Protein AF-A0A956TH35-F1 (afdb_monomer_lite)

Secondary structure (DSSP, 8-state):
-----------------PPPTTEEEEEE-EESS--EEEEEPTT-TT-EEEEETTSEEEEEGGGGTT-S-EEEEEE-TTB--EEEEE-HHHHHH-SEESSSS-EEPPBSSPPSHHHHHHHHHHHHHHHHHTTSSS--TTTT-EETTEEEEEEEEEETTEEEEEEEETTEEEEEEE----

pLDDT: mean 73.94, std 19.71, range [32.5, 95.31]

Foldseek 3Di:
DDDPPPPPPPPPPCPDDDPDPQFDWAAAFEVVWFWWKFWDDPPDPPGHTQGTHPDTTTDRLVVQVVPQWTWIWTGDPQFDIDIDIDGSVVCVVHRYPPPDDHHYTHGPDDPCVVVVVVVVCVVVVVVCVVPPFPPPPQQQPDDDQWGFHGWPAADPFATWTWTAHPVGIDIDGDGDDD

Sequence (178 aa):
MAGDVLRLLALLLVVGLRGPVWARPVTFHTQPEGAGVYLENSGQSGGDYLGRSGQPLELDLQRFEGQTSFDVRFEADGLRPMVVTLRPEYFRQHDRYPERGAVVLADSHPPLLPLALLTAMALVGWQLRGRKLATDPLIGAQLGPYRLKARLGSGGGGSVYRADGPQGPVAVKVVVAD

Radius of gyration: 34.69 Å; chains: 1; bounding box: 52×34×127 Å

Structure (mmCIF, N/CA/C/O backbone):
data_AF-A0A956TH35-F1
#
_entry.id   AF-A0A956TH35-F1
#
loop_
_atom_site.group_PDB
_atom_site.id
_atom_site.type_symbol
_atom_site.label_atom_id
_atom_site.label_alt_id
_atom_site.label_comp_id
_atom_site.label_asym_id
_atom_site.label_entity_id
_atom_site.label_seq_id
_atom_site.pdbx_PDB_ins_code
_atom_site.Cartn_x
_atom_site.Cartn_y
_atom_site.Cartn_z
_atom_site.occupancy
_atom_site.B_iso_or_equiv
_atom_site.auth_seq_id
_atom_site.auth_comp_id
_atom_site.auth_asym_id
_atom_site.auth_atom_id
_atom_site.pdbx_PDB_model_num
ATOM 1 N N . MET A 1 1 ? 27.602 15.108 -66.324 1.00 39.56 1 MET A N 1
ATOM 2 C CA . MET A 1 1 ? 27.747 16.168 -65.305 1.00 39.56 1 MET A CA 1
ATOM 3 C C . MET A 1 1 ? 26.360 16.487 -64.778 1.00 39.56 1 MET A C 1
ATOM 5 O O . MET A 1 1 ? 25.505 16.679 -65.623 1.00 39.56 1 MET A O 1
ATOM 9 N N . ALA A 1 2 ? 26.193 16.454 -63.447 1.00 41.06 2 ALA A N 1
ATOM 10 C CA . ALA A 1 2 ? 25.127 17.040 -62.611 1.00 41.06 2 ALA A CA 1
ATOM 11 C C . ALA A 1 2 ? 23.683 17.034 -63.168 1.00 41.06 2 ALA A C 1
ATOM 13 O O . ALA A 1 2 ? 23.400 17.626 -64.194 1.00 41.06 2 ALA A O 1
ATOM 14 N N . GLY A 1 3 ? 22.677 16.469 -62.519 1.00 34.84 3 GLY A N 1
ATOM 15 C CA . GLY A 1 3 ? 22.515 16.132 -61.115 1.00 34.84 3 GLY A CA 1
ATOM 16 C C . GLY A 1 3 ? 21.008 16.072 -60.898 1.00 34.84 3 GLY A C 1
ATOM 17 O O . GLY A 1 3 ? 20.341 17.102 -60.911 1.00 34.84 3 GLY A O 1
ATOM 18 N N . ASP A 1 4 ? 20.486 14.856 -60.791 1.00 42.56 4 ASP A N 1
ATOM 19 C CA . ASP A 1 4 ? 19.082 14.585 -60.509 1.00 42.56 4 ASP A CA 1
ATOM 20 C C . ASP A 1 4 ? 18.826 14.945 -59.040 1.00 42.56 4 ASP A C 1
ATOM 22 O O . ASP A 1 4 ? 19.211 14.222 -58.117 1.00 42.56 4 ASP A O 1
ATOM 26 N N . VAL A 1 5 ? 18.256 16.127 -58.806 1.00 41.69 5 VAL A N 1
ATOM 27 C CA . VAL A 1 5 ? 17.881 16.595 -57.467 1.00 41.69 5 VAL A CA 1
ATOM 28 C C . VAL A 1 5 ? 16.569 15.912 -57.095 1.00 41.69 5 VAL A C 1
ATOM 30 O O . VAL A 1 5 ? 15.478 16.472 -57.221 1.00 41.69 5 VAL A O 1
ATOM 33 N N . LEU A 1 6 ? 16.684 14.658 -56.657 1.00 41.25 6 LEU A N 1
ATOM 34 C CA . LEU A 1 6 ? 15.584 13.896 -56.089 1.00 41.25 6 LEU A CA 1
ATOM 35 C C . LEU A 1 6 ? 15.129 14.590 -54.797 1.00 41.25 6 LEU A C 1
ATOM 37 O O . LEU A 1 6 ? 15.794 14.547 -53.760 1.00 41.25 6 LEU A O 1
ATOM 41 N N . ARG A 1 7 ? 13.968 15.242 -54.868 1.00 44.16 7 ARG A N 1
ATOM 42 C CA . ARG A 1 7 ? 13.190 15.692 -53.712 1.00 44.16 7 ARG A CA 1
ATOM 43 C C . ARG A 1 7 ? 12.709 14.472 -52.923 1.00 44.16 7 ARG A C 1
ATOM 45 O O . ARG A 1 7 ? 11.587 14.012 -53.105 1.00 44.16 7 ARG A O 1
ATOM 52 N N . LEU A 1 8 ? 13.546 13.961 -52.029 1.00 37.34 8 LEU A N 1
ATOM 53 C CA . LEU A 1 8 ? 13.117 13.072 -50.955 1.00 37.34 8 LEU A CA 1
ATOM 54 C C . LEU A 1 8 ? 12.682 13.939 -49.771 1.00 37.34 8 LEU A C 1
ATOM 56 O O . LEU A 1 8 ? 13.473 14.329 -48.917 1.00 37.34 8 LEU A O 1
ATOM 60 N N . LEU A 1 9 ? 11.389 14.264 -49.763 1.00 37.97 9 LEU A N 1
ATOM 61 C CA . LEU A 1 9 ? 10.649 14.675 -48.574 1.00 37.97 9 LEU A CA 1
ATOM 62 C C . LEU A 1 9 ? 10.693 13.507 -47.578 1.00 37.97 9 LEU A C 1
ATOM 64 O O . LEU A 1 9 ? 9.821 12.641 -47.566 1.00 37.97 9 LEU A O 1
ATOM 68 N N . ALA A 1 10 ? 11.746 13.456 -46.764 1.00 38.09 10 ALA A N 1
ATOM 69 C CA . ALA A 1 10 ? 11.765 12.635 -45.569 1.00 38.09 10 ALA A CA 1
ATOM 70 C C . ALA A 1 10 ? 10.815 13.289 -44.561 1.00 38.09 10 ALA A C 1
ATOM 72 O O . ALA A 1 10 ? 11.174 14.228 -43.851 1.00 38.09 10 ALA A O 1
ATOM 73 N N . LEU A 1 11 ? 9.570 12.815 -44.552 1.00 36.09 11 LEU A N 1
ATOM 74 C CA . LEU A 1 11 ? 8.612 13.060 -43.485 1.00 36.09 11 LEU A CA 1
ATOM 75 C C . LEU A 1 11 ? 9.166 12.384 -42.222 1.00 36.09 11 LEU A C 1
ATOM 77 O O . LEU A 1 11 ? 8.876 11.224 -41.935 1.00 36.09 11 LEU A O 1
ATOM 81 N N . LEU A 1 12 ? 10.056 13.080 -41.517 1.00 35.00 12 LEU A N 1
ATOM 82 C CA . LEU A 1 12 ? 10.608 12.623 -40.253 1.00 35.00 12 LEU A CA 1
ATOM 83 C C . LEU A 1 12 ? 9.504 12.777 -39.203 1.00 35.00 12 LEU A C 1
ATOM 85 O O . LEU A 1 12 ? 9.347 13.827 -38.581 1.00 35.00 12 LEU A O 1
ATOM 89 N N . LEU A 1 13 ? 8.684 11.736 -39.055 1.00 32.50 13 LEU A N 1
ATOM 90 C CA . LEU A 1 13 ? 7.812 11.594 -37.901 1.00 32.50 13 LEU A CA 1
ATOM 91 C C . LEU A 1 13 ? 8.744 11.477 -36.690 1.00 32.50 13 LEU A C 1
ATOM 93 O O . LEU A 1 13 ? 9.364 10.436 -36.472 1.00 32.50 13 LEU A O 1
ATOM 97 N N . VAL A 1 14 ? 8.896 12.563 -35.935 1.00 36.88 14 VAL A N 1
ATOM 98 C CA . VAL A 1 14 ? 9.555 12.546 -34.627 1.00 36.88 14 VAL A CA 1
ATOM 99 C C . VAL A 1 14 ? 8.622 11.788 -33.681 1.00 36.88 14 VAL A C 1
ATOM 101 O O . VAL A 1 14 ? 7.868 12.374 -32.910 1.00 36.88 14 VAL A O 1
ATOM 104 N N . VAL A 1 15 ? 8.616 10.457 -33.784 1.00 38.72 15 VAL A N 1
ATOM 105 C CA . VAL A 1 15 ? 8.174 9.597 -32.688 1.00 38.72 15 VAL A CA 1
ATOM 106 C C . VAL A 1 15 ? 9.223 9.786 -31.609 1.00 38.72 15 VAL A C 1
ATOM 108 O O . VAL A 1 15 ? 10.396 9.482 -31.830 1.00 38.72 15 VAL A O 1
ATOM 111 N N . GLY A 1 16 ? 8.795 10.377 -30.495 1.00 37.06 16 GLY A N 1
ATOM 112 C CA . GLY A 1 16 ? 9.634 10.738 -29.363 1.00 37.06 16 GLY A CA 1
ATOM 113 C C . GLY A 1 16 ? 10.683 9.675 -29.066 1.00 37.06 16 GLY A C 1
ATOM 114 O O . GLY A 1 16 ? 10.374 8.490 -28.933 1.00 37.06 16 GLY A O 1
ATOM 115 N N . LEU A 1 17 ? 11.928 10.139 -29.008 1.00 39.00 17 LEU A N 1
ATOM 116 C CA . LEU A 1 17 ? 13.095 9.398 -28.562 1.00 39.00 17 LEU A CA 1
ATOM 117 C C . LEU A 1 17 ? 12.721 8.599 -27.309 1.00 39.00 17 LEU A C 1
ATOM 119 O O . LEU A 1 17 ? 12.480 9.171 -26.245 1.00 39.00 17 LEU A O 1
ATOM 123 N N . ARG A 1 18 ? 12.625 7.274 -27.464 1.00 43.03 18 ARG A N 1
ATOM 124 C CA . ARG A 1 18 ? 12.526 6.342 -26.342 1.00 43.03 18 ARG A CA 1
ATOM 125 C C . ARG A 1 18 ? 13.725 6.607 -25.438 1.00 43.03 18 ARG A C 1
ATOM 127 O O . ARG A 1 18 ? 14.855 6.675 -25.923 1.00 43.03 18 ARG A O 1
ATOM 134 N N . GLY A 1 19 ? 13.443 6.814 -24.154 1.00 42.84 19 GLY A N 1
ATOM 135 C CA . GLY A 1 19 ? 14.451 6.995 -23.118 1.00 42.84 19 GLY A CA 1
ATOM 136 C C . GLY A 1 19 ? 15.452 5.832 -23.067 1.00 42.84 19 GLY A C 1
ATOM 137 O O . GLY A 1 19 ? 15.296 4.834 -23.775 1.00 42.84 19 GLY A O 1
ATOM 138 N N . PRO A 1 20 ? 16.513 5.970 -22.259 1.00 45.56 20 PRO A N 1
ATOM 139 C CA . PRO A 1 20 ? 17.632 5.037 -22.244 1.00 45.56 20 PRO A CA 1
ATOM 140 C C . PRO A 1 20 ? 17.173 3.593 -21.965 1.00 45.56 20 PRO A C 1
ATOM 142 O O . PRO A 1 20 ? 16.169 3.356 -21.300 1.00 45.56 20 PRO A O 1
ATOM 145 N N . VAL A 1 21 ? 17.942 2.642 -22.503 1.00 50.69 21 VAL A N 1
ATOM 146 C CA . VAL A 1 21 ? 17.702 1.194 -22.731 1.00 50.69 21 VAL A CA 1
ATOM 147 C C . VAL A 1 21 ? 17.455 0.346 -21.452 1.00 50.69 21 VAL A C 1
ATOM 149 O O . VAL A 1 21 ? 17.612 -0.869 -21.463 1.00 50.69 21 VAL A O 1
ATOM 152 N N . TRP A 1 22 ? 17.048 0.956 -20.338 1.00 59.53 22 TRP A N 1
ATOM 153 C CA . TRP A 1 22 ? 16.968 0.327 -19.010 1.00 59.53 22 TRP A CA 1
ATOM 154 C C . TRP A 1 22 ? 15.578 0.408 -18.364 1.00 59.53 22 TRP A C 1
ATOM 156 O O . TRP A 1 22 ? 15.366 -0.191 -17.309 1.00 59.53 22 TRP A O 1
ATOM 166 N N . ALA A 1 23 ? 14.626 1.101 -19.001 1.00 70.88 23 ALA A N 1
ATOM 167 C CA . ALA A 1 23 ? 13.210 0.944 -18.693 1.00 70.88 23 ALA A CA 1
ATOM 168 C C . ALA A 1 23 ? 12.765 -0.448 -19.152 1.00 70.88 23 ALA A C 1
ATOM 170 O O . ALA A 1 23 ? 13.063 -0.869 -20.276 1.00 70.88 23 ALA A O 1
ATOM 171 N N . ARG A 1 24 ? 12.141 -1.196 -18.244 1.00 82.56 24 ARG A N 1
ATOM 172 C CA . ARG A 1 24 ? 11.705 -2.556 -18.530 1.00 82.56 24 ARG A CA 1
ATOM 173 C C . ARG A 1 24 ? 10.219 -2.704 -18.229 1.00 82.56 24 ARG A C 1
ATOM 175 O O . ARG A 1 24 ? 9.784 -2.252 -17.165 1.00 82.56 24 ARG A O 1
ATOM 182 N N . PRO A 1 25 ? 9.464 -3.407 -19.089 1.00 89.69 25 PRO A N 1
ATOM 183 C CA . PRO A 1 25 ? 8.070 -3.699 -18.817 1.00 89.69 25 PRO A CA 1
ATOM 184 C C . PRO A 1 25 ? 7.945 -4.588 -17.577 1.00 89.69 25 PRO A C 1
ATOM 186 O O . PRO A 1 25 ? 8.583 -5.638 -17.469 1.00 89.69 25 PRO A O 1
ATOM 189 N N . VAL A 1 26 ? 7.112 -4.152 -16.640 1.00 92.50 26 VAL A N 1
ATOM 190 C CA . VAL A 1 26 ? 6.724 -4.878 -15.433 1.00 92.50 26 VAL A CA 1
ATOM 191 C C . VAL A 1 26 ? 5.206 -4.832 -15.312 1.00 92.50 26 VAL A C 1
ATOM 193 O O . VAL A 1 26 ? 4.596 -3.775 -15.444 1.00 92.50 26 VAL A O 1
ATOM 196 N N . THR A 1 27 ? 4.582 -5.971 -15.034 1.00 95.06 27 THR A N 1
ATOM 197 C CA . THR A 1 27 ? 3.134 -6.063 -14.834 1.00 95.06 27 THR A CA 1
ATOM 198 C C . THR A 1 27 ? 2.817 -6.193 -13.352 1.00 95.06 27 THR A C 1
ATOM 200 O O . THR A 1 27 ? 3.217 -7.158 -12.695 1.00 95.06 27 THR A O 1
ATOM 203 N N . PHE A 1 28 ? 2.064 -5.229 -12.827 1.00 93.38 28 PHE A N 1
ATOM 204 C CA . PHE A 1 28 ? 1.525 -5.286 -11.472 1.00 93.38 28 PHE A CA 1
ATOM 205 C C . PHE A 1 28 ? 0.104 -5.841 -11.504 1.00 93.38 28 PHE A C 1
ATOM 207 O O . PHE A 1 28 ? -0.732 -5.313 -12.232 1.00 93.38 28 PHE A O 1
ATOM 214 N N . HIS A 1 29 ? -0.197 -6.862 -10.707 1.00 93.62 29 HIS A N 1
ATOM 215 C CA . HIS A 1 29 ? -1.542 -7.422 -10.582 1.00 93.62 29 HIS A CA 1
ATOM 216 C C . HIS A 1 29 ? -2.168 -7.030 -9.248 1.00 93.62 29 HIS A C 1
ATOM 218 O O . HIS A 1 29 ? -1.589 -7.247 -8.181 1.00 93.62 29 HIS A O 1
ATOM 224 N N . THR A 1 30 ? -3.384 -6.495 -9.314 1.00 90.88 30 THR A N 1
ATOM 225 C CA . THR A 1 30 ? -4.198 -6.128 -8.151 1.00 90.88 30 THR A CA 1
ATOM 226 C C . THR A 1 30 ? -5.555 -6.819 -8.221 1.00 90.88 30 THR A C 1
ATOM 228 O O . THR A 1 30 ? -5.977 -7.271 -9.282 1.00 90.88 30 THR A O 1
ATOM 231 N N . GLN A 1 31 ? -6.242 -6.910 -7.088 1.00 90.38 31 GLN A N 1
ATOM 232 C CA . GLN A 1 31 ? -7.628 -7.347 -7.011 1.00 90.38 31 GLN A CA 1
ATOM 233 C C . GLN A 1 31 ? -8.449 -6.253 -6.313 1.00 90.38 31 GLN A C 1
ATOM 235 O O . GLN A 1 31 ? -8.212 -6.008 -5.128 1.00 90.38 31 GLN A O 1
ATOM 240 N N . PRO A 1 32 ? -9.399 -5.606 -7.014 1.00 90.50 32 PRO A N 1
ATOM 241 C CA . PRO A 1 32 ? -9.696 -5.749 -8.449 1.00 90.50 32 PRO A CA 1
ATOM 242 C C . PRO A 1 32 ? -8.539 -5.277 -9.356 1.00 90.50 32 PRO A C 1
ATOM 244 O O . PRO A 1 32 ? -7.684 -4.503 -8.921 1.00 90.50 32 PRO A O 1
ATOM 247 N N . GLU A 1 33 ? -8.497 -5.756 -10.606 1.00 91.44 33 GLU A N 1
ATOM 248 C CA . GLU A 1 33 ? -7.557 -5.252 -11.626 1.00 91.44 33 GLU A CA 1
ATOM 249 C C . GLU A 1 33 ? -7.952 -3.848 -12.118 1.00 91.44 33 GLU A C 1
ATOM 251 O O . GLU A 1 33 ? -9.080 -3.395 -11.923 1.00 91.44 33 GLU A O 1
ATOM 256 N N . GLY A 1 34 ? -7.015 -3.153 -12.771 1.00 91.25 34 GLY A N 1
ATOM 257 C CA . GLY A 1 34 ? -7.221 -1.813 -13.325 1.00 91.25 34 GLY A CA 1
ATOM 258 C C . GLY A 1 34 ? -6.957 -0.664 -12.347 1.00 91.25 34 GLY A C 1
ATOM 259 O O . GLY A 1 34 ? -7.233 0.491 -12.687 1.00 91.25 34 GLY A O 1
ATOM 260 N N . ALA A 1 35 ? -6.407 -0.961 -11.167 1.00 93.56 35 ALA A N 1
ATOM 261 C CA . ALA A 1 35 ? -5.963 0.024 -10.188 1.00 93.56 35 ALA A CA 1
ATOM 262 C C . ALA A 1 35 ? -4.832 0.895 -10.755 1.00 93.56 35 ALA A C 1
ATOM 264 O O . ALA A 1 35 ? -3.959 0.405 -11.470 1.00 93.56 35 ALA A O 1
ATOM 265 N N . GLY A 1 36 ? -4.825 2.185 -10.434 1.00 93.94 36 GLY A N 1
ATOM 266 C CA . GLY A 1 36 ? -3.705 3.073 -10.713 1.00 93.94 36 GLY A CA 1
ATOM 267 C C . GLY A 1 36 ? -2.467 2.666 -9.916 1.00 93.94 36 GLY A C 1
ATOM 268 O O . GLY A 1 36 ? -2.562 2.366 -8.727 1.00 93.94 36 GLY A O 1
ATOM 269 N N . VAL A 1 37 ? -1.315 2.649 -10.582 1.00 93.31 37 VAL A N 1
ATOM 270 C CA . VAL A 1 37 ? -0.013 2.312 -10.002 1.00 93.31 37 VAL A CA 1
ATOM 271 C C . VAL A 1 37 ? 0.839 3.575 -9.963 1.00 93.31 37 VAL A C 1
ATOM 273 O O . VAL A 1 37 ? 1.076 4.197 -11.000 1.00 93.31 37 VAL A O 1
ATOM 276 N N . TYR A 1 38 ? 1.300 3.942 -8.773 1.00 92.12 38 TYR A N 1
ATOM 277 C CA . TYR A 1 38 ? 2.101 5.133 -8.516 1.00 92.12 38 TYR A CA 1
ATOM 278 C C . TYR A 1 38 ? 3.407 4.732 -7.847 1.00 92.12 38 TYR A C 1
ATOM 280 O O . TYR A 1 38 ? 3.411 3.935 -6.910 1.00 92.12 38 TYR A O 1
ATOM 288 N N . LEU A 1 39 ? 4.512 5.304 -8.300 1.00 89.00 39 LEU A N 1
ATOM 289 C CA . LEU A 1 39 ? 5.793 5.203 -7.627 1.00 89.00 39 LEU A CA 1
ATOM 290 C C . LEU A 1 39 ? 5.909 6.333 -6.605 1.00 89.00 39 LEU A C 1
ATOM 292 O O . LEU A 1 39 ? 5.896 7.507 -6.976 1.00 89.00 39 LEU A O 1
ATOM 296 N N . GLU A 1 40 ? 6.031 6.005 -5.325 1.00 83.62 40 GLU A N 1
ATOM 297 C CA . GLU A 1 40 ? 6.252 7.018 -4.300 1.00 83.62 40 GLU A CA 1
ATOM 298 C C . GLU A 1 40 ? 7.743 7.321 -4.167 1.00 83.62 40 GLU A C 1
ATOM 300 O O . GLU A 1 40 ? 8.553 6.468 -3.807 1.00 83.62 40 GLU A O 1
ATOM 305 N N . ASN A 1 41 ? 8.101 8.574 -4.437 1.00 69.69 41 ASN A N 1
ATOM 306 C CA . ASN A 1 41 ? 9.417 9.101 -4.116 1.00 69.69 41 ASN A CA 1
ATOM 307 C C . ASN A 1 41 ? 9.347 9.720 -2.718 1.00 69.69 41 ASN A C 1
ATOM 309 O O . ASN A 1 41 ? 8.523 10.606 -2.473 1.00 69.69 41 ASN A O 1
ATOM 313 N N . SER A 1 42 ? 10.209 9.254 -1.808 1.00 51.91 42 SER A N 1
ATOM 314 C CA . SER A 1 42 ? 10.316 9.768 -0.435 1.00 51.91 42 SER A CA 1
ATOM 315 C C . SER A 1 42 ? 10.300 11.302 -0.415 1.00 51.91 42 SER A C 1
ATOM 317 O O . SER A 1 42 ? 11.264 11.947 -0.820 1.00 51.91 42 SER A O 1
ATOM 319 N N . GLY A 1 43 ? 9.196 11.883 0.062 1.00 48.09 43 GLY A N 1
ATOM 320 C CA . GLY A 1 43 ? 9.047 13.325 0.277 1.00 48.09 43 GLY A CA 1
ATOM 321 C C . GLY A 1 43 ? 8.183 14.093 -0.731 1.00 48.09 43 GLY A C 1
ATOM 322 O O . GLY A 1 43 ? 7.906 15.264 -0.476 1.00 48.09 43 GLY A O 1
ATOM 323 N N . GLN A 1 44 ? 7.706 13.485 -1.823 1.00 52.19 44 GLN A N 1
ATOM 324 C CA . GLN A 1 44 ? 6.847 14.170 -2.798 1.00 52.19 44 GLN A CA 1
ATOM 325 C C . GLN A 1 44 ? 5.406 13.649 -2.723 1.00 52.19 44 GLN A C 1
ATOM 327 O O . GLN A 1 44 ? 5.127 12.487 -3.005 1.00 52.19 44 GLN A O 1
ATOM 332 N N . SER A 1 45 ? 4.468 14.516 -2.327 1.00 52.62 45 SER A N 1
ATOM 333 C CA . SER A 1 45 ? 3.043 14.163 -2.302 1.00 52.62 45 SER A CA 1
ATOM 334 C C . SER A 1 45 ? 2.535 13.910 -3.723 1.00 52.62 45 SER A C 1
ATOM 336 O O . SER A 1 45 ? 2.625 14.795 -4.571 1.00 52.62 45 SER A O 1
ATOM 338 N N . GLY A 1 46 ? 1.995 12.715 -3.969 1.00 64.69 46 GLY A N 1
ATOM 339 C CA . GLY A 1 46 ? 1.342 12.336 -5.228 1.00 64.69 46 GLY A CA 1
ATOM 340 C C . GLY A 1 46 ? 1.971 11.129 -5.929 1.00 64.69 46 GLY A C 1
ATOM 341 O O . GLY A 1 46 ? 1.228 10.289 -6.434 1.00 64.69 46 GLY A O 1
ATOM 342 N N . GLY A 1 47 ? 3.299 10.984 -5.878 1.00 79.50 47 GLY A N 1
ATOM 343 C CA . GLY A 1 47 ? 4.036 9.933 -6.596 1.00 79.50 47 GLY A CA 1
ATOM 344 C C . GLY A 1 47 ? 3.978 10.054 -8.131 1.00 79.50 47 GLY A C 1
ATOM 345 O O . GLY A 1 47 ? 3.139 10.763 -8.687 1.00 79.50 47 GLY A O 1
ATOM 346 N N . ASP A 1 48 ? 4.870 9.348 -8.828 1.00 86.69 48 ASP A N 1
ATOM 347 C CA . ASP A 1 48 ? 4.894 9.281 -10.294 1.00 86.69 48 ASP A CA 1
ATOM 348 C C . ASP A 1 48 ? 3.895 8.226 -10.782 1.00 86.69 48 ASP A C 1
ATOM 350 O O . ASP A 1 48 ? 4.012 7.045 -10.454 1.00 86.69 48 ASP A O 1
ATOM 354 N N . TYR A 1 49 ? 2.908 8.626 -11.585 1.00 89.38 49 TYR A N 1
ATOM 355 C CA . TYR A 1 49 ? 1.941 7.685 -12.150 1.00 89.38 49 TYR A CA 1
ATOM 356 C C . TYR A 1 49 ? 2.578 6.822 -13.247 1.00 89.38 49 TYR A C 1
ATOM 358 O O . TYR A 1 49 ? 3.056 7.344 -14.254 1.00 89.38 49 TYR A O 1
ATOM 366 N N . LEU A 1 50 ? 2.544 5.499 -13.068 1.00 90.44 50 LEU A N 1
ATOM 367 C CA . LEU A 1 50 ? 3.115 4.528 -14.006 1.00 90.44 50 LEU A CA 1
ATOM 368 C C . LEU A 1 50 ? 2.076 3.959 -14.983 1.00 90.44 50 LEU A C 1
ATOM 370 O O . LEU A 1 50 ? 2.437 3.550 -16.083 1.00 90.44 50 LEU A O 1
ATOM 374 N N . GLY A 1 51 ? 0.797 3.918 -14.596 1.00 93.00 51 GLY A N 1
ATOM 375 C CA . GLY A 1 51 ? -0.283 3.358 -15.414 1.00 93.00 51 GLY A CA 1
ATOM 376 C C . GLY A 1 51 ? -1.283 2.533 -14.607 1.00 93.00 51 GLY A C 1
ATOM 377 O O . GLY A 1 51 ? -1.515 2.800 -13.426 1.00 93.00 51 GLY A O 1
ATOM 378 N N . ARG A 1 52 ? -1.917 1.543 -15.247 1.00 95.31 52 ARG A N 1
ATOM 379 C CA . ARG A 1 52 ? -2.918 0.668 -14.614 1.00 95.31 52 ARG A CA 1
ATOM 380 C C . ARG A 1 52 ? -2.391 -0.748 -14.391 1.00 95.31 52 ARG A C 1
ATOM 382 O O . ARG A 1 52 ? -1.684 -1.296 -15.231 1.00 95.31 52 ARG A O 1
ATOM 389 N N . SER A 1 53 ? -2.779 -1.356 -13.275 1.00 92.94 53 SER A N 1
ATOM 390 C CA . SER A 1 53 ? -2.517 -2.764 -12.990 1.00 92.94 53 SER A CA 1
ATOM 391 C C . SER A 1 53 ? -3.185 -3.675 -14.029 1.00 92.94 53 SER A C 1
ATOM 393 O O . SER A 1 53 ? -4.194 -3.314 -14.638 1.00 92.94 53 SER A O 1
ATOM 395 N N . GLY A 1 54 ? -2.591 -4.845 -14.257 1.00 91.38 54 GLY A N 1
ATOM 396 C CA . GLY A 1 54 ? -2.949 -5.772 -15.335 1.00 91.38 54 GLY A CA 1
ATOM 397 C C . GLY A 1 54 ? -2.331 -5.418 -16.695 1.00 91.38 54 GLY A C 1
ATOM 398 O O . GLY A 1 54 ? -2.434 -6.206 -17.632 1.00 91.38 54 GLY A O 1
ATOM 399 N N . GLN A 1 55 ? -1.659 -4.266 -16.817 1.00 94.31 55 GLN A N 1
ATOM 400 C CA . GLN A 1 55 ? -0.971 -3.834 -18.037 1.00 94.31 55 GLN A CA 1
ATOM 401 C C . GLN A 1 55 ? 0.556 -3.819 -17.838 1.00 94.31 55 GLN A C 1
ATOM 403 O O . GLN A 1 55 ? 1.015 -3.589 -16.715 1.00 94.31 55 GLN A O 1
ATOM 408 N N . PRO A 1 56 ? 1.358 -4.036 -18.898 1.00 93.12 56 PRO A N 1
ATOM 409 C CA . PRO A 1 56 ? 2.802 -3.824 -18.841 1.00 93.12 56 PRO A CA 1
ATOM 410 C C . PRO A 1 56 ? 3.117 -2.341 -18.613 1.00 93.12 56 PRO A C 1
ATOM 412 O O . PRO A 1 56 ? 2.730 -1.497 -19.421 1.00 93.12 56 PRO A O 1
ATOM 415 N N . LEU A 1 57 ? 3.816 -2.030 -17.521 1.00 91.25 57 LEU A N 1
ATOM 416 C CA . LEU A 1 57 ? 4.225 -0.678 -17.140 1.00 91.25 57 LEU A CA 1
ATOM 417 C C . LEU A 1 57 ? 5.744 -0.543 -17.227 1.00 91.25 57 LEU A C 1
ATOM 419 O O . LEU A 1 57 ? 6.475 -1.433 -16.798 1.00 91.25 57 LEU A O 1
ATOM 423 N N . GLU A 1 58 ? 6.227 0.577 -17.756 1.00 90.25 58 GLU A N 1
ATOM 424 C CA . GLU A 1 58 ? 7.663 0.841 -1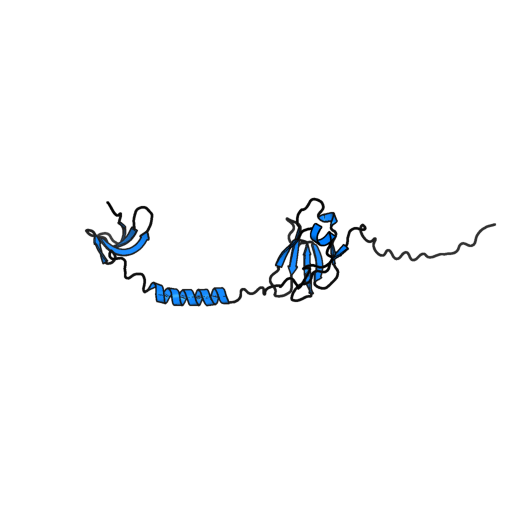7.851 1.00 90.25 58 GLU A CA 1
ATOM 425 C C . GLU A 1 58 ? 8.224 1.236 -16.483 1.00 90.25 58 GLU A C 1
ATOM 427 O O . GLU A 1 58 ? 7.894 2.294 -15.943 1.00 90.25 58 GLU A O 1
ATOM 432 N N . LEU A 1 59 ? 9.088 0.385 -15.927 1.00 87.06 59 LEU A N 1
ATOM 433 C CA . LEU A 1 59 ? 9.797 0.655 -14.683 1.00 87.06 59 LEU A CA 1
ATOM 434 C C . LEU A 1 59 ? 11.274 0.917 -14.981 1.00 87.06 59 LEU A C 1
ATOM 436 O O . LEU A 1 59 ? 12.006 0.032 -15.427 1.00 87.06 59 LEU A O 1
ATOM 440 N N . ASP A 1 60 ? 11.709 2.143 -14.714 1.00 86.94 60 ASP A N 1
ATOM 441 C CA . ASP A 1 60 ? 13.099 2.568 -14.854 1.00 86.94 60 ASP A CA 1
ATOM 442 C C . ASP A 1 60 ? 13.879 2.229 -13.578 1.00 86.94 60 ASP A C 1
ATOM 444 O O . ASP A 1 60 ? 13.871 2.975 -12.596 1.00 86.94 60 ASP A O 1
ATOM 448 N N . LEU A 1 61 ? 14.531 1.063 -13.585 1.00 83.12 61 LEU A N 1
ATOM 449 C CA . LEU A 1 61 ? 15.263 0.555 -12.422 1.00 83.12 61 LEU A CA 1
ATOM 450 C C . LEU A 1 61 ? 16.492 1.403 -12.071 1.00 83.12 61 LEU A C 1
ATOM 452 O O . LEU A 1 61 ? 16.951 1.347 -10.930 1.00 83.12 61 LEU A O 1
ATOM 456 N N . GLN A 1 62 ? 17.009 2.197 -13.016 1.00 82.50 62 GLN A N 1
ATOM 457 C CA . GLN A 1 62 ? 18.180 3.041 -12.789 1.00 82.50 62 GLN A CA 1
ATOM 458 C C . GLN A 1 62 ? 17.889 4.144 -11.762 1.00 82.50 62 GLN A C 1
ATOM 460 O O . GLN A 1 62 ? 18.767 4.532 -10.993 1.00 82.50 62 GLN A O 1
ATOM 465 N N . ARG A 1 63 ? 16.630 4.595 -11.674 1.00 80.44 63 ARG A N 1
ATOM 466 C CA . ARG A 1 63 ? 16.183 5.594 -10.684 1.00 80.44 63 ARG A CA 1
ATOM 467 C C . ARG A 1 63 ? 16.377 5.142 -9.239 1.00 80.44 63 ARG A C 1
ATOM 469 O O . ARG A 1 63 ? 16.429 5.980 -8.342 1.00 80.44 63 ARG A O 1
ATOM 476 N N . PHE A 1 64 ? 16.497 3.835 -9.022 1.00 81.69 64 PHE A N 1
ATOM 477 C CA . PHE A 1 64 ? 16.699 3.235 -7.709 1.00 81.69 64 PHE A CA 1
ATOM 478 C C . PHE A 1 64 ? 18.134 2.745 -7.494 1.00 81.69 64 PHE A C 1
ATOM 480 O O . PHE A 1 64 ? 18.386 2.015 -6.537 1.00 81.69 64 PHE A O 1
ATOM 487 N N . GLU A 1 65 ? 19.093 3.115 -8.350 1.00 79.50 65 GLU A N 1
ATOM 488 C CA . GLU A 1 65 ? 20.500 2.793 -8.106 1.00 79.50 65 GLU A CA 1
ATOM 489 C C . GLU A 1 65 ? 20.959 3.356 -6.753 1.00 79.50 65 GLU A C 1
ATOM 491 O O . GLU A 1 65 ? 20.777 4.530 -6.440 1.00 79.50 65 GLU A O 1
ATOM 496 N N . GLY A 1 66 ? 21.531 2.483 -5.919 1.00 77.75 66 GLY A N 1
ATOM 497 C CA . GLY A 1 66 ? 21.931 2.815 -4.550 1.00 77.75 66 GLY A CA 1
ATOM 498 C C . GLY A 1 66 ? 20.802 2.761 -3.513 1.00 77.75 66 GLY A C 1
ATOM 499 O O . GLY A 1 66 ? 21.087 2.872 -2.322 1.00 77.75 66 GLY A O 1
ATOM 500 N N . GLN A 1 67 ? 19.549 2.542 -3.923 1.00 80.00 67 GLN A N 1
ATOM 501 C CA . GLN A 1 67 ? 18.420 2.334 -3.016 1.00 80.00 67 GLN A CA 1
ATOM 502 C C . GLN A 1 67 ? 18.201 0.839 -2.764 1.00 80.00 67 GLN A C 1
ATOM 504 O O . GLN A 1 67 ? 18.303 0.015 -3.668 1.00 80.00 67 GLN A O 1
ATOM 509 N N . THR A 1 68 ? 17.867 0.481 -1.526 1.00 80.25 68 THR A N 1
ATOM 510 C CA . THR A 1 68 ? 17.551 -0.907 -1.146 1.00 80.25 68 THR A CA 1
ATOM 511 C C . THR A 1 68 ? 16.076 -1.251 -1.339 1.00 80.25 68 THR A C 1
ATOM 513 O O . THR A 1 68 ? 15.711 -2.429 -1.381 1.00 80.25 68 THR A O 1
ATOM 516 N N . SER A 1 69 ? 15.220 -0.233 -1.439 1.00 85.00 69 SER A N 1
ATOM 517 C CA . SER A 1 69 ? 13.789 -0.379 -1.654 1.00 85.00 69 SER A CA 1
ATOM 518 C C . SER A 1 69 ? 13.150 0.901 -2.181 1.00 85.00 69 SER A C 1
ATOM 520 O O . SER A 1 69 ? 13.688 1.985 -1.985 1.00 85.00 69 SER A O 1
ATOM 522 N N . PHE A 1 70 ? 11.971 0.762 -2.777 1.00 83.38 70 PHE A N 1
ATOM 523 C CA . PHE A 1 70 ? 11.094 1.855 -3.187 1.00 83.38 70 PHE A CA 1
ATOM 524 C C . PHE A 1 70 ? 9.636 1.498 -2.898 1.00 83.38 70 PHE A C 1
ATOM 526 O O . PHE A 1 70 ? 9.291 0.318 -2.807 1.00 83.38 70 PHE A O 1
ATOM 533 N N . ASP A 1 71 ? 8.782 2.507 -2.785 1.00 88.50 71 ASP A N 1
ATOM 534 C CA . ASP A 1 71 ? 7.376 2.319 -2.450 1.00 88.50 71 ASP A CA 1
ATOM 535 C C . ASP A 1 71 ? 6.498 2.426 -3.699 1.00 88.50 71 ASP A C 1
ATOM 537 O O . ASP A 1 71 ? 6.640 3.335 -4.519 1.00 88.50 71 ASP A O 1
ATOM 541 N N . VAL A 1 72 ? 5.576 1.477 -3.852 1.00 89.25 72 VAL A N 1
ATOM 542 C CA . VAL A 1 72 ? 4.561 1.481 -4.909 1.00 89.25 72 VAL A CA 1
ATOM 543 C C . VAL A 1 72 ? 3.193 1.585 -4.269 1.00 89.25 72 VAL A C 1
ATOM 545 O O . VAL A 1 72 ? 2.796 0.721 -3.486 1.00 89.25 72 VAL A O 1
ATOM 548 N N . ARG A 1 73 ? 2.456 2.633 -4.625 1.00 92.06 73 ARG A N 1
ATOM 549 C CA . ARG A 1 73 ? 1.082 2.853 -4.195 1.00 92.06 73 ARG A CA 1
ATOM 550 C C . ARG A 1 73 ? 0.108 2.397 -5.275 1.00 92.06 73 ARG A C 1
ATOM 552 O O . ARG A 1 73 ? 0.208 2.791 -6.433 1.00 92.06 73 ARG A O 1
ATOM 559 N N . PHE A 1 74 ? -0.862 1.593 -4.869 1.00 91.75 74 PHE A N 1
ATOM 560 C CA . PHE A 1 74 ? -1.978 1.136 -5.683 1.00 91.75 74 PHE A CA 1
ATOM 561 C C . PHE A 1 74 ? -3.249 1.849 -5.242 1.00 91.75 74 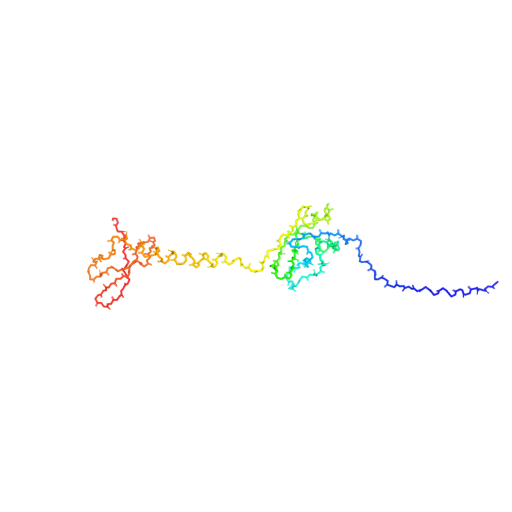PHE A C 1
ATOM 563 O O . PHE A 1 74 ? -3.557 1.880 -4.049 1.00 91.75 74 PHE A O 1
ATOM 570 N N . GLU A 1 75 ? -3.998 2.397 -6.190 1.00 91.06 75 GLU A N 1
ATOM 571 C CA . GLU A 1 75 ? -5.220 3.154 -5.923 1.00 91.06 75 GLU A CA 1
ATOM 572 C C . GLU A 1 75 ? -6.331 2.751 -6.892 1.00 91.06 75 GLU A C 1
ATOM 574 O O . GLU A 1 75 ? -6.108 2.608 -8.091 1.00 91.06 75 GLU A O 1
ATOM 579 N N . ALA A 1 76 ? -7.541 2.562 -6.381 1.00 88.69 76 ALA A N 1
ATOM 580 C CA . ALA A 1 76 ? -8.722 2.286 -7.186 1.00 88.69 76 ALA A CA 1
ATOM 581 C C . ALA A 1 76 ? -9.931 2.982 -6.562 1.00 88.69 76 ALA A C 1
ATOM 583 O O . ALA A 1 76 ? -10.010 3.111 -5.338 1.00 88.69 76 ALA A O 1
ATOM 584 N N . ASP A 1 77 ? -10.869 3.413 -7.403 1.00 85.44 77 ASP A N 1
ATOM 585 C CA . ASP A 1 77 ? -12.040 4.170 -6.966 1.00 85.44 77 ASP A CA 1
ATOM 586 C C . ASP A 1 77 ? -12.834 3.404 -5.899 1.00 85.44 77 ASP A C 1
ATOM 588 O O . ASP A 1 77 ? -13.189 2.238 -6.070 1.00 85.44 77 ASP A O 1
ATOM 592 N N . GLY A 1 78 ? -13.104 4.067 -4.773 1.00 80.62 78 GLY A N 1
ATOM 593 C CA . GLY A 1 78 ? -13.836 3.482 -3.646 1.00 80.62 78 GLY A CA 1
ATOM 594 C C . GLY A 1 78 ? -13.019 2.538 -2.752 1.00 80.62 78 GLY A C 1
ATOM 595 O O . GLY A 1 78 ? -13.516 2.134 -1.696 1.00 80.62 78 GLY A O 1
ATOM 596 N N . LEU A 1 79 ? -11.764 2.235 -3.090 1.00 86.50 79 LEU A N 1
ATOM 597 C CA . LEU A 1 79 ? -10.885 1.362 -2.304 1.00 86.50 79 LEU A CA 1
ATOM 598 C C . LEU A 1 79 ? -9.822 2.160 -1.545 1.00 86.50 79 LEU A C 1
ATOM 600 O O . LEU A 1 79 ? -9.488 3.294 -1.883 1.00 86.50 79 LEU A O 1
ATOM 604 N N . ARG A 1 80 ? -9.296 1.575 -0.468 1.00 83.38 80 ARG A N 1
ATOM 605 C CA . ARG A 1 80 ? -8.197 2.170 0.293 1.00 83.38 80 ARG A CA 1
ATOM 606 C C . ARG A 1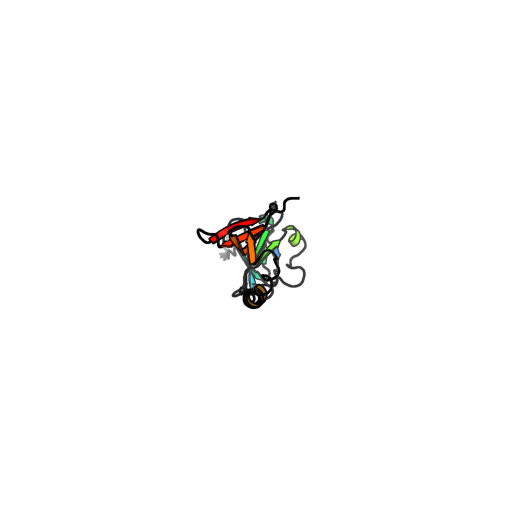 80 ? -6.901 2.061 -0.521 1.00 83.38 80 ARG A C 1
ATOM 608 O O . ARG A 1 80 ? -6.571 0.948 -0.937 1.00 83.38 80 ARG A O 1
ATOM 615 N N . PRO A 1 81 ? -6.126 3.152 -0.682 1.00 85.69 81 PRO A N 1
ATOM 616 C CA . PRO A 1 81 ? -4.805 3.062 -1.283 1.00 85.69 81 PRO A CA 1
ATOM 617 C C . PRO A 1 81 ? -3.909 2.097 -0.503 1.00 85.69 81 PRO A C 1
ATOM 619 O O . PRO A 1 81 ? -3.873 2.132 0.730 1.00 85.69 81 PRO A O 1
ATOM 622 N N . MET A 1 82 ? -3.185 1.243 -1.218 1.00 85.06 82 MET A N 1
ATOM 623 C CA . MET A 1 82 ? -2.260 0.271 -0.641 1.00 85.06 82 MET A CA 1
ATOM 624 C C . MET A 1 82 ? -0.840 0.625 -1.058 1.00 85.06 82 MET A C 1
ATOM 626 O O . MET A 1 82 ? -0.569 0.704 -2.251 1.00 85.06 82 MET A O 1
ATOM 630 N N . VAL A 1 83 ? 0.062 0.804 -0.096 1.00 88.69 83 VAL A N 1
ATOM 631 C CA . VAL A 1 83 ? 1.485 1.048 -0.364 1.00 88.69 83 VAL A CA 1
ATOM 632 C C . VAL A 1 83 ? 2.267 -0.224 -0.076 1.00 88.69 83 VAL A C 1
ATOM 634 O O . VAL A 1 83 ? 2.086 -0.848 0.971 1.00 88.69 83 VAL A O 1
ATOM 637 N N . VAL A 1 84 ? 3.123 -0.615 -1.012 1.00 85.88 84 VAL A N 1
ATOM 638 C CA . VAL A 1 84 ? 3.980 -1.790 -0.895 1.00 85.88 84 VAL A CA 1
ATOM 639 C C . VAL A 1 84 ? 5.424 -1.394 -1.156 1.00 85.88 84 VAL A C 1
ATOM 641 O O . VAL A 1 84 ? 5.749 -0.878 -2.222 1.00 85.88 84 VAL A O 1
ATOM 644 N N . THR A 1 85 ? 6.291 -1.699 -0.197 1.00 87.81 85 THR A N 1
ATOM 645 C CA . THR A 1 85 ? 7.735 -1.505 -0.320 1.00 87.81 85 THR A CA 1
ATOM 646 C C . THR A 1 85 ? 8.361 -2.674 -1.078 1.00 87.81 85 THR A C 1
ATOM 648 O O . THR A 1 85 ? 8.301 -3.826 -0.638 1.00 87.81 85 THR A O 1
ATOM 651 N N . LEU A 1 86 ? 8.973 -2.388 -2.223 1.00 85.88 86 LEU A N 1
ATOM 652 C CA . LEU A 1 86 ? 9.573 -3.356 -3.139 1.00 85.88 86 LEU A CA 1
ATOM 653 C C . LEU A 1 86 ? 11.076 -3.151 -3.259 1.00 85.88 86 LEU A C 1
ATOM 655 O O . LEU A 1 86 ? 11.595 -2.074 -2.989 1.00 85.88 86 LEU A O 1
ATOM 659 N N . ARG A 1 87 ? 11.784 -4.199 -3.684 1.00 87.62 87 ARG A N 1
ATOM 660 C CA . ARG A 1 87 ? 13.233 -4.151 -3.917 1.00 87.62 87 ARG A CA 1
ATOM 661 C C . ARG A 1 87 ? 13.527 -4.067 -5.414 1.00 87.62 87 ARG A C 1
ATOM 663 O O . ARG A 1 87 ? 12.981 -4.891 -6.153 1.00 87.62 87 ARG A O 1
ATOM 670 N N . PRO A 1 88 ? 14.410 -3.165 -5.876 1.00 86.88 88 PRO A N 1
ATOM 671 C CA . PRO A 1 88 ? 14.827 -3.115 -7.280 1.00 86.88 88 PRO A CA 1
ATOM 672 C C . PRO A 1 88 ? 15.353 -4.460 -7.800 1.00 86.88 88 PRO A C 1
ATOM 674 O O . PRO A 1 88 ? 15.086 -4.847 -8.938 1.00 86.88 88 PRO A O 1
ATOM 677 N N . GLU A 1 89 ? 16.049 -5.225 -6.955 1.00 86.12 89 GLU A N 1
ATOM 678 C CA . GLU A 1 89 ? 16.630 -6.523 -7.311 1.00 86.12 89 GLU A CA 1
ATOM 679 C C . GLU A 1 89 ? 15.579 -7.580 -7.647 1.00 86.12 89 GLU A C 1
ATOM 681 O O . GLU A 1 89 ? 15.842 -8.421 -8.504 1.00 86.12 89 GLU A O 1
ATOM 686 N N . TYR A 1 90 ? 14.395 -7.534 -7.022 1.00 86.88 90 TYR A N 1
ATOM 687 C CA . TYR A 1 90 ? 13.299 -8.464 -7.325 1.00 86.88 90 TYR A CA 1
ATOM 688 C C . TYR A 1 90 ? 12.972 -8.420 -8.817 1.00 86.88 90 TYR A C 1
ATOM 690 O O . TYR A 1 90 ? 12.854 -9.453 -9.484 1.00 86.88 90 TYR A O 1
ATOM 698 N N . PHE A 1 91 ? 12.911 -7.199 -9.347 1.00 88.69 91 PHE A N 1
ATOM 699 C CA . PHE A 1 91 ? 12.592 -6.986 -10.736 1.00 88.69 91 PHE A CA 1
ATOM 700 C C . PHE A 1 91 ? 13.712 -7.472 -11.645 1.00 88.69 91 PHE A C 1
ATOM 702 O O . PHE A 1 91 ? 13.397 -8.005 -12.687 1.00 88.69 91 PHE A O 1
ATOM 709 N N . ARG A 1 92 ? 14.994 -7.510 -11.266 1.00 84.00 92 ARG A N 1
ATOM 710 C CA . ARG A 1 92 ? 16.040 -8.063 -12.162 1.00 84.00 92 ARG A CA 1
ATOM 711 C C . ARG A 1 92 ? 15.743 -9.474 -12.694 1.00 84.00 92 ARG A C 1
ATOM 713 O O . ARG A 1 92 ? 16.169 -9.786 -13.801 1.00 84.00 92 ARG A O 1
ATOM 720 N N . GLN A 1 93 ? 14.993 -10.288 -11.947 1.00 85.06 93 GLN A N 1
ATOM 721 C CA . GLN A 1 93 ? 14.621 -11.657 -12.328 1.00 85.06 93 GLN A CA 1
ATOM 722 C C . GLN A 1 93 ? 13.128 -11.838 -12.641 1.00 85.06 93 GLN A C 1
ATOM 724 O O . GLN A 1 93 ? 12.777 -12.791 -13.328 1.00 85.06 93 GLN A O 1
ATOM 729 N N . HIS A 1 94 ? 12.263 -10.929 -12.183 1.00 88.62 94 HIS A N 1
ATOM 730 C CA . HIS A 1 94 ? 10.811 -11.041 -12.337 1.00 88.62 94 HIS A CA 1
ATOM 731 C C . HIS A 1 94 ? 10.243 -9.821 -13.057 1.00 88.62 94 HIS A C 1
ATOM 733 O O . HIS A 1 94 ? 10.551 -8.682 -12.714 1.00 88.62 94 HIS A O 1
ATOM 739 N N . ASP A 1 95 ? 9.379 -10.044 -14.035 1.00 93.25 95 ASP A N 1
ATOM 740 C CA . ASP A 1 95 ? 8.622 -9.023 -14.770 1.00 93.25 95 ASP A CA 1
ATOM 741 C C . ASP A 1 95 ? 7.179 -8.882 -14.259 1.00 93.25 95 ASP A C 1
ATOM 743 O O . ASP A 1 95 ? 6.412 -8.060 -14.753 1.00 93.25 95 ASP A O 1
ATOM 747 N N . ARG A 1 96 ? 6.810 -9.662 -13.240 1.00 93.75 96 ARG A N 1
ATOM 748 C CA . ARG A 1 96 ? 5.468 -9.716 -12.665 1.00 93.75 96 ARG A CA 1
ATOM 749 C C . ARG A 1 96 ? 5.511 -9.498 -11.158 1.00 93.75 96 ARG A C 1
ATOM 751 O O . ARG A 1 96 ? 6.310 -10.122 -10.454 1.00 93.75 96 ARG A O 1
ATOM 758 N N . TYR A 1 97 ? 4.611 -8.662 -10.648 1.00 90.19 97 TYR A N 1
ATOM 759 C CA . TYR A 1 97 ? 4.411 -8.477 -9.213 1.00 90.19 97 TYR A CA 1
ATOM 760 C C . TYR A 1 97 ? 2.922 -8.499 -8.815 1.00 90.19 97 TYR A C 1
ATOM 762 O O . TYR A 1 97 ? 2.120 -7.816 -9.447 1.00 90.19 97 TYR A O 1
ATOM 770 N N . PRO A 1 98 ? 2.538 -9.212 -7.742 1.00 92.25 98 PRO A N 1
ATOM 771 C CA . PRO A 1 98 ? 3.327 -10.257 -7.094 1.00 92.25 98 PRO A CA 1
ATOM 772 C C . PRO A 1 98 ? 3.592 -11.412 -8.072 1.00 92.25 98 PRO A C 1
ATOM 774 O O . PRO A 1 98 ? 2.873 -11.583 -9.059 1.00 92.25 98 PRO A O 1
ATOM 777 N N . GLU A 1 99 ? 4.620 -12.218 -7.797 1.00 86.88 99 GLU A N 1
ATOM 778 C CA . GLU A 1 99 ? 4.990 -13.375 -8.630 1.00 86.88 99 GLU A CA 1
ATOM 779 C C . GLU A 1 99 ? 3.788 -14.306 -8.875 1.00 86.88 99 GLU A C 1
ATOM 781 O O . GLU A 1 99 ? 3.597 -14.834 -9.970 1.00 86.88 99 GLU A O 1
ATOM 786 N N . ARG A 1 100 ? 2.927 -14.462 -7.858 1.00 83.88 100 ARG A N 1
ATOM 787 C CA . ARG A 1 100 ? 1.666 -15.210 -7.923 1.00 83.88 100 ARG A CA 1
ATOM 788 C C . ARG A 1 100 ? 0.537 -14.435 -7.256 1.00 83.88 100 ARG A C 1
ATOM 790 O O . ARG A 1 100 ? 0.754 -13.745 -6.264 1.00 83.88 100 ARG A O 1
ATOM 797 N N . GLY A 1 101 ? -0.680 -14.618 -7.764 1.00 91.25 101 GLY A N 1
ATOM 798 C CA . GLY A 1 101 ? -1.869 -13.938 -7.250 1.00 91.25 101 GLY A CA 1
ATOM 799 C C . GLY A 1 101 ? -1.898 -12.456 -7.626 1.00 91.25 101 GLY A C 1
ATOM 800 O O . GLY A 1 101 ? -1.481 -12.089 -8.728 1.00 91.25 101 GLY A O 1
ATOM 801 N N . ALA A 1 102 ? -2.420 -11.633 -6.715 1.00 89.44 102 ALA A N 1
ATOM 802 C CA . ALA A 1 102 ? -2.600 -10.198 -6.889 1.00 89.44 102 ALA A CA 1
ATOM 803 C C . ALA A 1 102 ? -2.569 -9.465 -5.535 1.00 89.44 102 ALA A C 1
ATOM 805 O O . ALA A 1 102 ? -2.885 -10.051 -4.497 1.00 89.44 102 ALA A O 1
ATOM 806 N N . VAL A 1 103 ? -2.218 -8.177 -5.541 1.00 84.12 103 VAL A N 1
ATOM 807 C CA . VAL A 1 103 ? -2.355 -7.302 -4.367 1.00 84.12 103 VAL A CA 1
ATOM 808 C C . VAL A 1 103 ? -3.838 -7.021 -4.131 1.00 84.12 103 VAL A C 1
ATOM 810 O O . VAL A 1 103 ? -4.492 -6.402 -4.967 1.00 84.12 103 VAL A O 1
ATOM 813 N N . VAL A 1 104 ? -4.377 -7.467 -2.998 1.00 87.88 104 VAL A N 1
ATOM 814 C CA . VAL A 1 104 ? -5.787 -7.240 -2.657 1.00 87.88 104 VAL A CA 1
ATOM 815 C C . VAL A 1 104 ? -5.957 -5.827 -2.108 1.00 87.88 104 VAL A C 1
ATOM 817 O O . VAL A 1 104 ? -5.372 -5.478 -1.081 1.00 87.88 104 VAL A O 1
ATOM 820 N N . LEU A 1 105 ? -6.772 -5.024 -2.787 1.00 83.75 105 LEU A N 1
ATOM 821 C CA . LEU A 1 105 ? -7.159 -3.697 -2.331 1.00 83.75 105 LEU A CA 1
ATOM 822 C C . LEU A 1 105 ? -8.398 -3.831 -1.448 1.00 83.75 105 LEU A C 1
ATOM 824 O O . LEU A 1 105 ? -9.419 -4.373 -1.866 1.00 83.75 105 LEU A O 1
ATOM 828 N N . ALA A 1 106 ? -8.285 -3.378 -0.203 1.00 81.12 106 ALA A N 1
ATOM 829 C CA . ALA A 1 106 ? -9.394 -3.410 0.738 1.00 81.12 106 ALA A CA 1
ATOM 830 C C . ALA A 1 106 ? -10.322 -2.214 0.515 1.00 81.12 106 ALA A C 1
ATOM 832 O O . ALA A 1 106 ? -9.869 -1.127 0.147 1.00 81.12 106 ALA A O 1
ATOM 833 N N . ASP A 1 107 ? -11.607 -2.393 0.808 1.00 71.56 10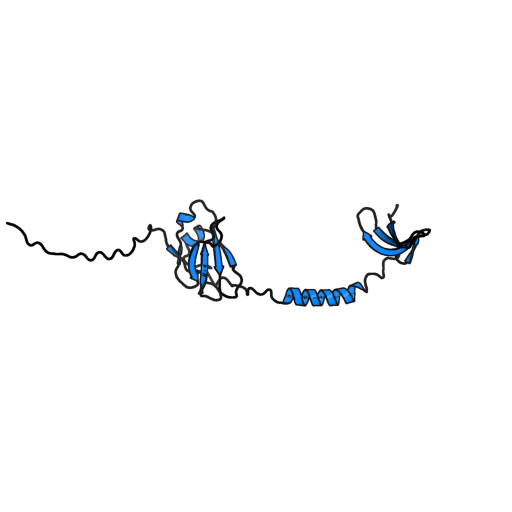7 ASP A N 1
ATOM 834 C CA . ASP A 1 107 ? -12.557 -1.287 0.820 1.00 71.56 107 ASP A CA 1
ATOM 835 C C . ASP A 1 107 ? -12.073 -0.151 1.732 1.00 71.56 107 ASP A C 1
ATOM 837 O O . ASP A 1 107 ? -11.518 -0.352 2.818 1.00 71.56 107 ASP A O 1
ATOM 841 N N . SER A 1 108 ? -12.289 1.081 1.274 1.00 57.56 108 SER A N 1
ATOM 842 C CA . SER A 1 108 ? -11.986 2.294 2.045 1.00 57.56 108 SER A CA 1
ATOM 843 C C . SER A 1 108 ? -12.855 2.423 3.300 1.00 57.56 108 SER A C 1
ATOM 845 O O . SER A 1 108 ? -12.454 3.072 4.273 1.00 57.56 108 SER A O 1
ATOM 847 N N . HIS A 1 109 ? -13.995 1.732 3.325 1.00 51.06 109 HIS A N 1
ATOM 848 C CA . HIS A 1 109 ? -14.841 1.614 4.497 1.00 51.06 109 HIS A CA 1
ATOM 849 C C . HIS A 1 109 ? -14.128 0.748 5.541 1.00 51.06 109 HIS A C 1
ATOM 851 O O . HIS A 1 109 ? -13.821 -0.412 5.253 1.00 51.06 109 HIS A O 1
ATOM 857 N N . PRO A 1 110 ? -13.884 1.236 6.776 1.00 46.84 110 PRO A N 1
ATOM 858 C CA . PRO A 1 110 ? -13.668 0.287 7.856 1.00 46.84 110 PRO A CA 1
ATOM 859 C C . PRO A 1 110 ? -14.865 -0.672 7.811 1.00 46.84 110 PRO A C 1
ATOM 861 O O . PRO A 1 110 ? -15.994 -0.188 7.642 1.00 46.84 110 PRO A O 1
ATOM 864 N N . PRO A 1 111 ? -14.679 -2.002 7.938 1.00 44.09 111 PRO A N 1
ATOM 865 C CA . PRO A 1 111 ? -15.835 -2.844 8.200 1.00 44.09 111 PRO A CA 1
ATOM 866 C C . PRO A 1 111 ? -16.572 -2.158 9.346 1.00 44.09 111 PRO A C 1
ATOM 868 O O . PRO A 1 111 ? -15.920 -1.686 10.266 1.00 44.09 111 PRO A O 1
ATOM 871 N N . LEU A 1 112 ? -17.895 -2.031 9.329 1.00 50.31 112 LEU A N 1
ATOM 872 C CA . LEU A 1 112 ? -18.607 -1.454 10.480 1.00 50.31 112 LEU A CA 1
ATOM 873 C C . LEU A 1 112 ? -18.395 -2.295 11.758 1.00 50.31 112 LEU A C 1
ATOM 875 O O . LEU A 1 112 ? -18.850 -1.922 12.831 1.00 50.31 112 LEU A O 1
ATOM 879 N N . LEU A 1 113 ? -17.665 -3.409 11.660 1.00 51.16 113 LEU A N 1
ATOM 880 C CA . LEU A 1 113 ? -17.370 -4.361 12.712 1.00 51.16 113 LEU A CA 1
ATOM 881 C C . LEU A 1 113 ? -16.580 -3.804 13.912 1.00 51.16 113 LEU A C 1
ATOM 883 O O . LEU A 1 113 ? -16.999 -4.145 15.006 1.00 51.16 113 LEU A O 1
ATOM 887 N N . PRO A 1 114 ? -15.549 -2.931 13.856 1.00 48.22 114 PRO A N 1
ATOM 888 C CA . PRO A 1 114 ? -14.987 -2.385 15.075 1.00 48.22 114 PRO A CA 1
ATOM 889 C C . PRO A 1 114 ? -15.958 -1.405 15.733 1.00 48.22 114 PRO A C 1
ATOM 891 O O . PRO A 1 114 ? -16.015 -1.410 16.948 1.00 48.22 114 PRO A O 1
ATOM 894 N N . LEU A 1 115 ? -16.781 -0.625 15.012 1.00 49.91 115 LEU A N 1
ATOM 895 C CA . LEU A 1 115 ? -17.731 0.290 15.667 1.00 49.91 115 LEU A CA 1
ATOM 896 C C . LEU A 1 115 ? -18.985 -0.417 16.198 1.00 49.91 115 LEU A C 1
ATOM 898 O O . LEU A 1 115 ? -19.434 -0.102 17.296 1.00 49.91 115 LEU A O 1
ATOM 902 N N . ALA A 1 116 ? -19.536 -1.386 15.468 1.00 52.16 116 ALA A N 1
ATOM 903 C CA . ALA A 1 116 ? -20.660 -2.210 15.911 1.00 52.16 116 ALA A CA 1
ATOM 904 C C . ALA A 1 116 ? -20.247 -3.150 17.055 1.00 52.16 116 ALA A C 1
ATOM 906 O O . ALA A 1 116 ? -20.996 -3.324 18.010 1.00 52.16 116 ALA A O 1
ATOM 907 N N . LEU A 1 117 ? -19.026 -3.701 17.020 1.00 50.66 117 LEU A N 1
ATOM 908 C CA . LEU A 1 117 ? -18.486 -4.496 18.122 1.00 50.66 117 LEU A CA 1
ATOM 909 C C . LEU A 1 117 ? -18.040 -3.609 19.292 1.00 50.66 117 LEU A C 1
ATOM 911 O O . LEU A 1 117 ? -18.223 -4.019 20.426 1.00 50.66 117 LEU A O 1
ATOM 915 N N . LEU A 1 118 ? -17.539 -2.384 19.078 1.00 53.31 118 LEU A N 1
ATOM 916 C CA . LEU A 1 118 ? -17.269 -1.428 20.165 1.00 53.31 118 LEU A CA 1
ATOM 917 C C . LEU A 1 118 ? -18.555 -0.879 20.782 1.00 53.31 118 LEU A C 1
ATOM 919 O O . LEU A 1 118 ? -18.578 -0.672 21.986 1.00 53.31 118 LEU A O 1
ATOM 923 N N . THR A 1 119 ? -19.635 -0.689 20.022 1.00 52.59 119 THR A N 1
ATOM 924 C CA . THR A 1 119 ? -20.949 -0.328 20.584 1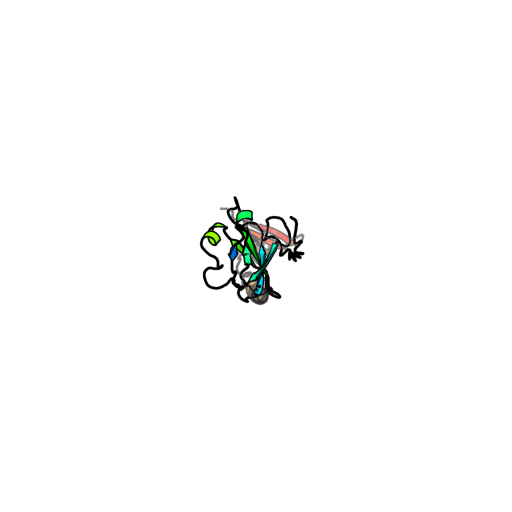.00 52.59 119 THR A CA 1
ATOM 925 C C . THR A 1 119 ? -21.593 -1.519 21.286 1.00 52.59 119 THR A C 1
ATOM 927 O O . THR A 1 119 ? -22.084 -1.351 22.398 1.00 52.59 119 THR A O 1
ATOM 930 N N . ALA A 1 120 ? -21.498 -2.736 20.742 1.00 52.97 120 ALA A N 1
ATOM 931 C CA . ALA A 1 120 ? -21.938 -3.953 21.424 1.00 52.97 120 ALA A CA 1
ATOM 932 C C . ALA A 1 120 ? -21.094 -4.262 22.675 1.00 52.97 120 ALA A C 1
ATOM 934 O O . ALA A 1 120 ? -21.653 -4.613 23.705 1.00 52.97 120 ALA A O 1
ATOM 935 N N . MET A 1 121 ? -19.772 -4.064 22.651 1.00 50.94 121 MET A N 1
ATOM 936 C CA . MET A 1 121 ? -18.895 -4.197 23.821 1.00 50.94 121 MET A CA 1
ATOM 937 C C . MET A 1 121 ? -19.006 -3.013 24.782 1.00 50.94 121 MET A C 1
ATOM 939 O O . MET A 1 121 ? -18.762 -3.197 25.969 1.00 50.94 121 MET A O 1
ATOM 943 N N . ALA A 1 122 ? -19.407 -1.824 24.333 1.00 55.22 122 ALA A N 1
ATOM 944 C CA . ALA A 1 122 ? -19.766 -0.724 25.220 1.00 55.22 122 ALA A CA 1
ATOM 945 C C . ALA A 1 122 ? -21.111 -0.995 25.900 1.00 55.22 122 ALA A C 1
ATOM 947 O O . ALA A 1 122 ? -21.201 -0.760 27.094 1.00 55.22 122 ALA A O 1
ATOM 948 N N . LEU A 1 123 ? -22.109 -1.565 25.216 1.00 45.97 123 LEU A N 1
ATOM 949 C CA . LEU A 1 123 ? -23.395 -1.978 25.801 1.00 45.97 123 LEU A CA 1
ATOM 950 C C . LEU A 1 123 ? -23.250 -3.190 26.738 1.00 45.97 123 LEU A C 1
ATOM 952 O O . LEU A 1 123 ? -23.700 -3.139 27.883 1.00 45.97 123 LEU A O 1
ATOM 956 N N . VAL A 1 124 ? -22.539 -4.241 26.320 1.00 47.94 124 VAL A N 1
ATOM 957 C CA . VAL A 1 124 ? -22.217 -5.411 27.160 1.00 47.94 124 VAL A CA 1
ATOM 958 C C . VAL A 1 124 ? -21.249 -5.025 28.285 1.00 47.94 124 VAL A C 1
ATOM 960 O O . VAL A 1 124 ? -21.395 -5.473 29.419 1.00 47.94 124 VAL A O 1
ATOM 963 N N . GLY A 1 125 ? -20.300 -4.127 28.021 1.00 44.53 125 GLY A N 1
ATOM 964 C CA . GLY A 1 125 ? -19.392 -3.556 29.013 1.00 44.53 125 GLY A CA 1
ATOM 965 C C . GLY A 1 125 ? -20.094 -2.629 30.003 1.00 44.53 125 GLY A C 1
ATOM 966 O O . GLY A 1 125 ? -19.706 -2.611 31.168 1.00 44.53 125 GLY A O 1
ATOM 967 N N . TRP A 1 126 ? -21.158 -1.921 29.611 1.00 50.34 126 TRP A N 1
ATOM 968 C CA . TRP A 1 126 ? -21.986 -1.151 30.544 1.00 50.34 126 TRP A CA 1
ATOM 969 C C . TRP A 1 126 ? -22.851 -2.071 31.405 1.00 50.34 126 TRP A C 1
ATOM 971 O O . TRP A 1 126 ? -22.918 -1.873 32.618 1.00 50.34 126 TRP A O 1
ATOM 981 N N . GLN A 1 127 ? -23.424 -3.130 30.822 1.00 47.72 127 GLN A N 1
ATOM 982 C CA . GLN A 1 127 ? -24.177 -4.134 31.580 1.00 47.72 127 GLN A CA 1
ATOM 983 C C . GLN A 1 127 ? -23.293 -4.986 32.509 1.00 47.72 127 GLN A C 1
ATOM 985 O O . GLN A 1 127 ? -23.779 -5.459 33.536 1.00 47.72 127 GLN A O 1
ATOM 990 N N . LEU A 1 128 ? -21.993 -5.143 32.227 1.00 47.59 128 LEU A N 1
ATOM 991 C CA . LEU A 1 128 ? -21.055 -5.882 33.087 1.00 47.59 128 LEU A CA 1
ATOM 992 C C . LEU A 1 128 ? -20.201 -4.995 34.014 1.00 47.59 128 LEU A C 1
ATOM 994 O O . LEU A 1 128 ? -19.729 -5.485 35.043 1.00 47.59 128 LEU A O 1
ATOM 998 N N . ARG A 1 129 ? -20.056 -3.685 33.755 1.00 45.28 129 ARG A N 1
ATOM 999 C CA . ARG A 1 129 ? -19.448 -2.731 34.713 1.00 45.28 129 ARG A CA 1
ATOM 1000 C C . ARG A 1 129 ? -20.302 -2.510 35.960 1.00 45.28 129 ARG A C 1
ATOM 1002 O O . ARG A 1 129 ? -19.759 -2.123 36.989 1.00 45.28 129 ARG A O 1
ATOM 1009 N N . GLY A 1 130 ? -21.590 -2.846 35.916 1.00 41.69 130 GLY A N 1
ATOM 1010 C CA . GLY A 1 130 ? -22.442 -2.904 37.105 1.00 41.69 130 GLY A CA 1
ATOM 1011 C C . GLY A 1 130 ? -22.168 -4.095 38.035 1.00 41.69 130 GLY A C 1
ATOM 1012 O O . GLY A 1 130 ? -22.682 -4.109 39.148 1.00 41.69 130 GLY A O 1
ATOM 1013 N N . ARG A 1 131 ? -21.366 -5.094 37.625 1.00 44.47 131 ARG A N 1
ATOM 1014 C CA . ARG A 1 131 ? -21.161 -6.333 38.406 1.00 44.47 131 ARG A CA 1
ATOM 1015 C C . ARG A 1 131 ? -19.763 -6.544 38.990 1.00 44.47 131 ARG A C 1
ATOM 1017 O O . ARG A 1 131 ? -19.602 -7.452 39.796 1.00 44.47 131 ARG A O 1
ATOM 1024 N N . LYS A 1 132 ? -18.770 -5.704 38.672 1.00 43.19 132 LYS A N 1
ATOM 1025 C CA . LYS A 1 132 ? -17.418 -5.765 39.281 1.00 43.19 132 LYS A CA 1
ATOM 1026 C C . LYS A 1 132 ? -17.087 -4.610 40.243 1.00 43.19 132 LYS A C 1
ATOM 1028 O O . LYS A 1 132 ? -15.925 -4.422 40.576 1.00 43.19 132 LYS A O 1
ATOM 1033 N N . LEU A 1 133 ? -18.085 -3.860 40.722 1.00 48.31 133 LEU A N 1
ATOM 1034 C CA . LEU A 1 133 ? -17.913 -2.901 41.830 1.00 48.31 133 LEU A CA 1
ATOM 1035 C C . LEU A 1 133 ? -18.247 -3.486 43.216 1.00 48.31 133 LEU A C 1
ATOM 1037 O O . LEU A 1 133 ? -18.107 -2.791 44.216 1.00 48.31 133 LEU A O 1
ATOM 1041 N N . ALA A 1 134 ? -18.686 -4.745 43.288 1.00 45.97 134 ALA A N 1
ATOM 1042 C CA . ALA A 1 134 ? -19.283 -5.321 44.493 1.00 45.97 134 ALA A CA 1
ATOM 1043 C C . ALA A 1 134 ? -18.339 -6.176 45.362 1.00 45.97 134 ALA A C 1
ATOM 1045 O O . ALA A 1 134 ? -18.819 -6.832 46.280 1.00 45.97 134 ALA A O 1
ATOM 1046 N N . THR A 1 135 ? -17.024 -6.197 45.115 1.00 56.03 135 THR A N 1
ATOM 1047 C CA . THR A 1 135 ? -16.134 -7.091 45.888 1.00 56.03 135 THR A CA 1
ATOM 1048 C C . THR A 1 135 ? -14.809 -6.470 46.307 1.00 56.03 135 THR A C 1
ATOM 1050 O O . THR A 1 135 ? -13.816 -7.173 46.453 1.00 56.03 135 THR A O 1
ATOM 1053 N N . ASP A 1 136 ? -14.770 -5.156 46.521 1.00 69.06 136 ASP A N 1
ATOM 1054 C CA . ASP A 1 136 ? -13.705 -4.587 47.344 1.00 69.06 136 ASP A CA 1
ATOM 1055 C C . ASP A 1 136 ? -14.252 -4.450 48.776 1.00 69.06 136 ASP A C 1
ATOM 1057 O O . ASP A 1 136 ? -15.177 -3.659 48.982 1.00 69.06 136 ASP A O 1
ATOM 1061 N N . PRO A 1 137 ? -13.757 -5.243 49.750 1.00 76.56 137 PRO A N 1
ATOM 1062 C CA . PRO A 1 137 ? -14.321 -5.306 51.101 1.00 76.56 137 PRO A CA 1
ATOM 1063 C C . PRO A 1 137 ? -14.246 -3.967 51.845 1.00 76.56 137 PRO A C 1
ATOM 1065 O O . PRO A 1 137 ? -14.920 -3.791 52.857 1.00 76.56 137 PRO A O 1
ATOM 1068 N N . LEU A 1 138 ? -13.444 -3.016 51.357 1.00 82.75 138 LEU A N 1
ATOM 1069 C CA . LEU A 1 138 ? -13.338 -1.686 51.944 1.00 82.75 138 LEU A CA 1
ATOM 1070 C C . LEU A 1 138 ? -14.451 -0.739 51.476 1.00 82.75 138 LEU A C 1
ATOM 1072 O O . LEU A 1 138 ? -14.683 0.289 52.108 1.00 82.75 138 LEU A O 1
ATOM 1076 N N . ILE A 1 139 ? -15.183 -1.055 50.405 1.00 85.56 139 ILE A N 1
ATOM 1077 C CA . ILE A 1 139 ? -16.322 -0.237 49.972 1.00 85.56 139 ILE A CA 1
ATOM 1078 C C . ILE A 1 139 ? -17.458 -0.358 50.983 1.00 85.56 139 ILE A C 1
ATOM 1080 O O . ILE A 1 139 ? -17.952 -1.440 51.275 1.00 85.56 139 ILE A O 1
ATOM 1084 N N . GLY A 1 140 ? -17.878 0.785 51.521 1.00 85.44 140 GLY A N 1
ATOM 1085 C CA . GLY A 1 140 ? -18.819 0.870 52.631 1.00 85.44 140 GLY A CA 1
ATOM 1086 C C . GLY A 1 140 ? -18.159 0.901 54.009 1.00 85.44 140 GLY A C 1
ATOM 1087 O O . GLY A 1 140 ? -18.850 1.259 54.965 1.00 85.44 140 GLY A O 1
ATOM 1088 N N . ALA A 1 141 ? -16.857 0.607 54.117 1.00 87.25 141 ALA A N 1
ATOM 1089 C CA . ALA A 1 141 ? -16.125 0.683 55.376 1.00 87.25 141 ALA A CA 1
ATOM 1090 C C . ALA A 1 141 ? -16.026 2.130 55.887 1.00 87.25 141 ALA A C 1
ATOM 1092 O O . ALA A 1 141 ? -15.947 3.093 55.114 1.00 87.25 141 ALA A O 1
ATOM 1093 N N . GLN A 1 142 ? -16.021 2.260 57.213 1.00 90.12 142 GLN A N 1
ATOM 1094 C CA . GLN A 1 142 ? -15.854 3.519 57.927 1.00 90.12 142 GLN A CA 1
ATOM 1095 C C . GLN A 1 142 ? -14.415 3.599 58.456 1.00 90.12 142 GLN A C 1
ATOM 1097 O O . GLN A 1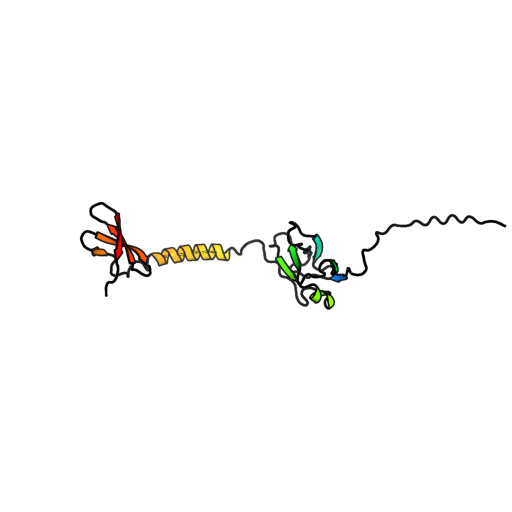 142 ? -14.020 2.796 59.298 1.00 90.12 142 GLN A O 1
ATOM 1102 N N . LEU A 1 143 ? -13.634 4.562 57.968 1.00 85.94 143 LEU A N 1
ATOM 1103 C CA . LEU A 1 143 ? -12.271 4.842 58.424 1.00 85.94 143 LEU A CA 1
ATOM 1104 C C . LEU A 1 143 ? -12.266 6.188 59.150 1.00 85.94 143 LEU A C 1
ATOM 1106 O O . LEU A 1 143 ? -12.197 7.251 58.530 1.00 85.94 143 LEU A O 1
ATOM 1110 N N . GLY A 1 144 ? -12.406 6.149 60.476 1.00 88.38 144 GLY A N 1
ATOM 1111 C CA . GLY A 1 144 ? -12.618 7.357 61.274 1.00 88.38 144 GLY A CA 1
ATOM 1112 C C . GLY A 1 144 ? -13.887 8.092 60.815 1.00 88.38 144 GLY A C 1
ATOM 1113 O O . GLY A 1 144 ? -14.947 7.469 60.748 1.00 88.38 144 GLY A O 1
ATOM 1114 N N . PRO A 1 145 ? -13.827 9.387 60.459 1.00 89.25 145 PRO A N 1
ATOM 1115 C CA . PRO A 1 145 ? -14.996 10.126 59.988 1.00 89.25 145 PRO A CA 1
ATOM 1116 C C . PRO A 1 145 ? -15.307 9.911 58.495 1.00 89.25 145 PRO A C 1
ATOM 1118 O O . PRO A 1 145 ? -16.273 10.482 57.994 1.00 89.25 145 PRO A O 1
ATOM 1121 N N . TYR A 1 146 ? -14.512 9.112 57.776 1.00 92.75 146 TYR A N 1
ATOM 1122 C CA . TYR A 1 146 ? -14.641 8.935 56.332 1.00 92.75 146 TYR A CA 1
ATOM 1123 C C . TYR A 1 146 ? -15.343 7.628 55.978 1.00 92.75 146 TYR A C 1
ATOM 1125 O O . TYR A 1 146 ? -14.906 6.550 56.386 1.00 92.75 146 TYR A O 1
ATOM 1133 N N . ARG A 1 147 ? -16.393 7.705 55.158 1.00 93.00 147 ARG A N 1
ATOM 1134 C CA . ARG A 1 147 ? -17.081 6.519 54.630 1.00 93.00 147 ARG A CA 1
ATOM 1135 C C . ARG A 1 147 ? -16.683 6.261 53.187 1.00 93.00 147 ARG A C 1
ATOM 1137 O O . ARG A 1 147 ? -16.978 7.084 52.322 1.00 93.00 147 ARG A O 1
ATOM 1144 N N . LEU A 1 148 ? -16.061 5.119 52.909 1.00 90.69 148 LEU A N 1
ATOM 1145 C CA . LEU A 1 148 ? -15.589 4.777 51.566 1.00 90.69 148 LEU A CA 1
ATOM 1146 C C . LEU A 1 148 ? -16.771 4.427 50.647 1.00 90.69 148 LEU A C 1
ATOM 1148 O O . LEU A 1 148 ? -17.593 3.573 50.975 1.00 90.69 148 LEU A O 1
ATOM 1152 N N . LYS A 1 149 ? -16.870 5.089 49.491 1.00 87.69 149 LYS A N 1
ATOM 1153 C CA . LYS A 1 149 ? -18.001 4.967 48.551 1.00 87.69 149 LYS A CA 1
ATOM 1154 C C . LYS A 1 149 ? -17.648 4.256 47.256 1.00 87.69 149 LYS A C 1
ATOM 1156 O O . LYS A 1 149 ? -18.457 3.494 46.742 1.00 87.69 149 LYS A O 1
ATOM 1161 N N . ALA A 1 150 ? -16.472 4.536 46.707 1.00 87.44 150 ALA A N 1
ATOM 1162 C CA . ALA A 1 150 ? -16.029 3.966 45.440 1.00 87.44 150 ALA A CA 1
ATOM 1163 C C . ALA A 1 150 ? -14.505 3.915 45.395 1.00 87.44 150 ALA A C 1
ATOM 1165 O O . ALA A 1 150 ? -13.846 4.846 45.854 1.00 87.44 150 ALA A O 1
ATOM 1166 N N . ARG A 1 151 ? -13.932 2.866 44.808 1.00 86.75 151 ARG A N 1
ATOM 1167 C CA . ARG A 1 151 ? -12.496 2.820 44.527 1.00 86.75 151 ARG A CA 1
ATOM 1168 C C . ARG A 1 151 ? -12.216 3.650 43.280 1.00 86.75 151 ARG A C 1
ATOM 1170 O O . ARG A 1 151 ? -12.854 3.451 42.252 1.00 86.75 151 ARG A O 1
ATOM 1177 N N . LEU A 1 152 ? -11.280 4.584 43.391 1.00 84.38 152 LEU A N 1
ATOM 1178 C CA . LEU A 1 152 ? -10.860 5.472 42.306 1.00 84.38 152 LEU A CA 1
ATOM 1179 C C . LEU A 1 152 ? -9.660 4.912 41.537 1.00 84.38 152 LEU A C 1
ATOM 1181 O O . LEU A 1 152 ? -9.531 5.168 40.346 1.00 84.38 152 LEU A O 1
ATOM 1185 N N . GLY A 1 153 ? -8.795 4.133 42.194 1.00 82.44 153 GLY A N 1
ATOM 1186 C CA . GLY A 1 153 ? -7.644 3.507 41.544 1.00 82.44 153 GLY A CA 1
ATOM 1187 C C . GLY A 1 153 ? -6.717 2.768 42.508 1.00 82.44 153 GLY A C 1
ATOM 1188 O O . GLY A 1 153 ? -6.968 2.695 43.714 1.00 82.44 153 GLY A O 1
ATOM 1189 N N . SER A 1 154 ? -5.632 2.214 41.971 1.00 83.69 154 SER A N 1
ATOM 1190 C CA . SER A 1 154 ? -4.582 1.524 42.728 1.00 83.69 154 SER A CA 1
ATOM 1191 C C . SER A 1 154 ? -3.215 1.719 42.089 1.00 83.69 154 SER A C 1
ATOM 1193 O O . SER A 1 154 ? -3.114 1.745 40.865 1.00 83.69 154 SER A O 1
ATOM 1195 N N . GLY A 1 155 ? -2.171 1.809 42.911 1.00 76.75 155 GLY A N 1
ATOM 1196 C CA . GLY A 1 155 ? -0.779 1.876 42.466 1.00 76.75 155 GLY A CA 1
ATOM 1197 C C . GLY A 1 155 ? 0.165 1.195 43.457 1.00 76.75 155 GLY A C 1
ATOM 1198 O O . GLY A 1 155 ? -0.279 0.670 44.476 1.00 76.75 155 GLY A O 1
ATOM 1199 N N . GLY A 1 156 ? 1.472 1.238 43.179 1.00 70.25 156 GLY A N 1
ATOM 1200 C CA . GLY A 1 156 ? 2.493 0.518 43.959 1.00 70.25 156 GLY A CA 1
ATOM 1201 C C . GLY A 1 156 ? 2.551 0.857 45.456 1.00 70.25 156 GLY A C 1
ATOM 1202 O O . GLY A 1 156 ? 3.110 0.094 46.226 1.00 70.25 156 GLY A O 1
ATOM 1203 N N . GLY A 1 157 ? 1.939 1.967 45.879 1.00 73.62 157 GLY A N 1
ATOM 1204 C CA . GLY A 1 157 ? 1.859 2.382 47.281 1.00 73.62 157 GLY A CA 1
ATOM 1205 C C . GLY A 1 157 ? 0.444 2.387 47.857 1.00 73.62 157 GLY A C 1
ATOM 1206 O O . GLY A 1 157 ? 0.175 3.240 48.691 1.00 73.62 157 GLY A O 1
ATOM 1207 N N . GLY A 1 158 ? -0.487 1.561 47.366 1.00 81.12 158 GLY A N 1
ATOM 1208 C CA . GLY A 1 158 ? -1.828 1.401 47.951 1.00 81.12 158 GLY A CA 1
ATOM 1209 C C . GLY A 1 158 ? -3.002 1.734 47.022 1.00 81.12 158 GLY A C 1
ATOM 1210 O O . GLY A 1 158 ? -2.842 1.972 45.821 1.00 81.12 158 GLY A O 1
ATOM 1211 N N . SER A 1 159 ? -4.211 1.741 47.588 1.00 88.81 159 SER A N 1
ATOM 1212 C CA . SER A 1 159 ? -5.473 1.969 46.864 1.00 88.81 159 SER A CA 1
ATOM 1213 C C . SER A 1 159 ? -6.112 3.300 47.246 1.00 88.81 159 SER A C 1
ATOM 1215 O O . SER A 1 159 ? -6.065 3.705 48.402 1.00 88.81 159 SER A O 1
ATOM 1217 N N . VAL A 1 160 ? -6.719 3.986 46.278 1.00 85.44 160 VAL A N 1
ATOM 1218 C CA . VAL A 1 160 ? -7.369 5.289 46.476 1.00 85.44 160 VAL A CA 1
ATOM 1219 C C . VAL A 1 160 ? -8.877 5.132 46.342 1.00 85.44 160 VAL A C 1
ATOM 1221 O O . VAL A 1 160 ? -9.360 4.526 45.385 1.00 85.44 160 VAL A O 1
ATOM 1224 N N . TYR A 1 161 ? -9.619 5.717 47.275 1.00 91.75 161 TYR A N 1
ATOM 1225 C CA . TYR A 1 161 ? -11.073 5.664 47.359 1.00 91.75 161 TYR A CA 1
ATOM 1226 C C . TYR A 1 161 ? -11.668 7.065 47.401 1.00 91.75 161 TYR A C 1
ATOM 1228 O O . TYR A 1 161 ? -11.110 7.968 48.015 1.00 91.75 161 TYR A O 1
ATOM 1236 N N . ARG A 1 162 ? -12.844 7.235 46.804 1.00 90.00 162 ARG A N 1
ATOM 1237 C CA . ARG A 1 162 ? -13.738 8.355 47.086 1.00 90.00 162 ARG A CA 1
ATOM 1238 C C . ARG A 1 162 ? -14.439 8.068 48.404 1.00 90.00 162 ARG A C 1
ATOM 1240 O O . ARG A 1 162 ? -15.019 6.990 48.554 1.00 90.00 162 ARG A O 1
ATOM 1247 N N . ALA A 1 163 ? -14.434 9.029 49.314 1.00 93.44 163 ALA A N 1
ATOM 1248 C CA . ALA A 1 163 ? -15.117 8.939 50.593 1.00 93.44 163 ALA A CA 1
ATOM 1249 C C . ALA A 1 163 ? -15.957 10.187 50.869 1.00 93.44 163 ALA A C 1
ATOM 1251 O O . ALA A 1 163 ? -15.632 11.272 50.386 1.00 93.44 163 ALA A O 1
ATOM 1252 N N . ASP A 1 164 ? -17.003 10.030 51.674 1.00 93.75 164 ASP A N 1
ATOM 1253 C CA . ASP A 1 164 ? -17.687 11.166 52.295 1.00 93.75 164 ASP A CA 1
ATOM 1254 C C . ASP A 1 164 ? -16.987 11.479 53.620 1.00 93.75 164 ASP A C 1
ATOM 1256 O O . ASP A 1 164 ? -16.865 10.588 54.464 1.00 93.75 164 ASP A O 1
ATOM 1260 N N . GLY A 1 165 ? -16.505 12.712 53.786 1.00 90.81 165 GLY A N 1
ATOM 1261 C CA . GLY A 1 165 ? -15.936 13.222 55.032 1.00 90.81 165 GLY A CA 1
ATOM 1262 C C . GLY A 1 165 ? -16.776 14.350 55.644 1.00 90.81 165 GLY A C 1
ATOM 1263 O O . GLY A 1 165 ? -17.715 14.835 55.011 1.00 90.81 165 GLY A O 1
ATOM 1264 N N . PRO A 1 166 ? -16.425 14.830 56.851 1.00 87.06 166 PRO A N 1
ATOM 1265 C CA . PRO A 1 166 ? -17.185 15.868 57.561 1.00 87.06 166 PRO A CA 1
ATOM 1266 C C . PRO A 1 166 ? -17.317 17.190 56.800 1.00 87.06 166 PRO A C 1
ATOM 1268 O O . PRO A 1 166 ? -18.267 17.934 57.012 1.00 87.06 166 PRO A O 1
ATOM 1271 N N . GLN A 1 167 ? -16.353 17.485 55.924 1.00 87.19 167 GLN A N 1
ATOM 1272 C CA . GLN A 1 167 ? -16.288 18.713 55.127 1.00 87.19 167 GLN A CA 1
ATOM 1273 C C . GLN A 1 167 ? -16.649 18.482 53.650 1.00 87.19 167 GLN A C 1
ATOM 1275 O O . GLN A 1 167 ? -16.465 19.371 52.823 1.00 87.19 167 GLN A O 1
ATOM 1280 N N . GLY A 1 168 ? -17.161 17.294 53.309 1.00 83.25 168 GLY A N 1
ATOM 1281 C CA . GLY A 1 168 ? -17.557 16.930 51.951 1.00 83.25 168 GLY A CA 1
ATOM 1282 C C . GLY A 1 168 ? -16.737 15.787 51.339 1.00 83.25 168 GLY A C 1
ATOM 1283 O O . GLY A 1 168 ? -16.033 15.064 52.051 1.00 83.25 168 GLY A O 1
ATOM 1284 N N . PRO A 1 169 ? -16.867 15.569 50.018 1.00 89.56 169 PRO A N 1
ATOM 1285 C CA . PRO A 1 169 ? -16.234 14.450 49.329 1.00 89.56 169 PRO A CA 1
ATOM 1286 C C . PRO A 1 169 ? -14.711 14.591 49.273 1.00 89.56 169 PRO A C 1
ATOM 1288 O O . PRO A 1 169 ? -14.193 15.624 48.855 1.00 89.56 169 PRO A O 1
ATOM 1291 N N . VAL A 1 170 ? -13.993 13.526 49.620 1.00 90.00 170 VAL A N 1
ATOM 1292 C CA . VAL A 1 170 ? -12.522 13.492 49.632 1.00 90.00 170 VAL A CA 1
ATOM 1293 C C . VAL A 1 170 ? -11.977 12.225 48.976 1.00 90.00 170 VAL A C 1
ATOM 1295 O O . VAL A 1 170 ? -12.693 11.235 48.796 1.00 90.00 170 VAL A O 1
ATOM 1298 N N . ALA A 1 171 ? -10.690 12.247 48.630 1.00 92.25 171 ALA A N 1
ATOM 1299 C CA . ALA A 1 171 ? -9.943 11.061 48.231 1.00 92.25 171 ALA A CA 1
ATOM 1300 C C . ALA A 1 171 ? -9.150 10.516 49.430 1.00 92.25 171 ALA A C 1
ATOM 1302 O O . ALA A 1 171 ? -8.335 11.226 50.013 1.00 92.25 171 ALA A O 1
ATOM 1303 N N . VAL A 1 172 ? -9.370 9.251 49.786 1.00 86.88 172 VAL A N 1
ATOM 1304 C CA . VAL A 1 172 ? -8.661 8.543 50.860 1.00 86.88 172 VAL A CA 1
ATOM 1305 C C . VAL A 1 172 ? -7.738 7.509 50.231 1.00 86.88 172 VAL A C 1
ATOM 1307 O O . VAL A 1 172 ? -8.201 6.600 49.541 1.00 86.88 172 VAL A O 1
ATOM 1310 N N . LYS A 1 173 ? -6.429 7.636 50.463 1.00 90.81 173 LYS A N 1
ATOM 1311 C CA . LYS A 1 173 ? -5.444 6.628 50.063 1.00 90.81 173 LYS A CA 1
ATOM 1312 C C . LYS A 1 173 ? -5.191 5.682 51.232 1.00 90.81 173 LYS A C 1
ATOM 1314 O O . LYS A 1 173 ? -4.701 6.104 52.272 1.00 90.81 173 LYS A O 1
ATOM 1319 N N . VAL A 1 174 ? -5.522 4.412 51.043 1.00 85.94 174 VAL A N 1
ATOM 1320 C CA . VAL A 1 174 ? -5.271 3.336 52.001 1.00 85.94 174 VAL A CA 1
ATOM 1321 C C . VAL A 1 174 ? -3.988 2.627 51.592 1.00 85.94 174 VAL A C 1
ATOM 1323 O O . VAL A 1 174 ? -3.878 2.124 50.469 1.00 85.94 174 VAL A O 1
ATOM 1326 N N . VAL A 1 175 ? -3.023 2.606 52.505 1.00 86.94 175 VAL A N 1
ATOM 1327 C CA . VAL A 1 175 ? -1.764 1.871 52.367 1.00 86.94 175 VAL A CA 1
ATOM 1328 C C . VAL A 1 175 ? -1.812 0.657 53.288 1.00 86.94 175 VAL A C 1
ATOM 1330 O O . VAL A 1 175 ? -2.330 0.756 54.398 1.00 86.94 175 VAL A O 1
ATOM 1333 N N . VAL A 1 176 ? -1.330 -0.491 52.814 1.00 72.19 176 VAL A N 1
ATOM 1334 C CA . VAL A 1 176 ? -1.137 -1.660 53.678 1.00 72.19 176 VAL A CA 1
ATOM 1335 C C . VAL A 1 176 ? 0.180 -1.429 54.406 1.00 72.19 176 VAL A C 1
ATOM 1337 O O . VAL A 1 176 ? 1.199 -1.214 53.752 1.00 72.19 176 VAL A O 1
ATOM 1340 N N . ALA A 1 177 ? 0.128 -1.371 55.731 1.00 66.44 177 ALA A N 1
ATOM 1341 C CA . ALA A 1 177 ? 1.317 -1.427 56.566 1.00 66.44 177 ALA A CA 1
ATOM 1342 C C . ALA A 1 177 ? 1.521 -2.893 56.959 1.00 66.44 177 ALA A C 1
ATOM 1344 O O . ALA A 1 177 ? 0.558 -3.519 57.410 1.00 66.44 177 ALA A O 1
ATOM 1345 N N . ASP A 1 178 ? 2.724 -3.414 56.726 1.00 54.78 178 ASP A N 1
ATOM 1346 C CA . ASP A 1 178 ? 3.178 -4.691 57.288 1.00 54.78 178 ASP A CA 1
ATOM 1347 C C . ASP A 1 178 ? 3.499 -4.540 58.784 1.00 54.78 178 ASP A C 1
ATOM 1349 O O . ASP A 1 178 ? 3.996 -3.453 59.176 1.00 54.78 178 ASP A O 1
#